Protein AF-A0A4Y7KSF0-F1 (afdb_monomer)

Nearest PDB structures (foldseek):
  4un0-assembly1_C  TM=9.086E-01  e=1.161E-07  Homo sapiens
  7nj0-assembly1_B  TM=9.010E-01  e=3.053E-07  Homo sapiens
  1v0o-assembly1_A  TM=9.509E-01  e=2.111E-06  Plasmodium falciparum
  2euf-assembly1_B  TM=8.423E-01  e=3.423E-06  Homo sapiens
  5uhn-assembly1_A  TM=7.907E-01  e=2.653E-04  Homo sapiens

Organism: Papaver somniferum (NCBI:txid3469)

Mean predicted aligned error: 16.15 Å

Foldseek 3Di:
DDPPPDPPPPDDDDDDDDDDDDPDDDDDADPVRDDDPDPDPDDDDDDDDDFDDFQVRQVPDPPDDDDPVLVVLLVVLVVVQCVVCVVVQKDQVDPDRRQWGHHPVSHTDGHDSVVMDRDDPPPPDDPDPDDDDD

Structure (mmCIF, N/CA/C/O backbone):
data_AF-A0A4Y7KSF0-F1
#
_entry.id   AF-A0A4Y7KSF0-F1
#
loop_
_atom_site.group_PDB
_atom_site.id
_atom_site.type_symbol
_atom_site.label_atom_id
_atom_site.label_alt_id
_atom_site.label_comp_id
_atom_site.label_asym_id
_atom_site.label_entity_id
_atom_site.label_seq_id
_atom_site.pdbx_PDB_ins_code
_atom_site.Cartn_x
_atom_site.Cartn_y
_atom_site.Cartn_z
_atom_site.occupancy
_atom_site.B_iso_or_equiv
_atom_site.auth_seq_id
_atom_site.auth_comp_id
_atom_site.auth_asym_id
_atom_site.auth_atom_id
_atom_site.pdbx_PDB_model_num
ATOM 1 N N . MET A 1 1 ? 14.745 -16.230 -0.255 1.00 37.03 1 MET A N 1
ATOM 2 C CA . MET A 1 1 ? 13.307 -16.435 -0.508 1.00 37.03 1 MET A CA 1
ATOM 3 C C . MET A 1 1 ? 12.950 -15.620 -1.736 1.00 37.03 1 MET A C 1
ATOM 5 O O . MET A 1 1 ? 12.994 -14.409 -1.638 1.00 37.03 1 MET A O 1
ATOM 9 N N . GLU A 1 2 ? 12.686 -16.116 -2.932 1.00 28.05 2 GLU A N 1
ATOM 10 C CA . GLU A 1 2 ? 12.790 -17.424 -3.578 1.00 28.05 2 GLU A CA 1
ATOM 11 C C . GLU A 1 2 ? 12.653 -17.082 -5.075 1.00 28.05 2 GLU A C 1
ATOM 13 O O . GLU A 1 2 ? 11.553 -16.959 -5.596 1.00 28.05 2 GLU A O 1
ATOM 18 N N . ILE A 1 3 ? 13.771 -16.779 -5.746 1.00 35.34 3 ILE A N 1
ATOM 19 C CA . ILE A 1 3 ? 13.811 -16.466 -7.190 1.00 35.34 3 ILE A CA 1
ATOM 20 C C . ILE A 1 3 ? 14.437 -17.662 -7.920 1.00 35.34 3 ILE A C 1
ATOM 22 O O . ILE A 1 3 ? 15.459 -17.541 -8.584 1.00 35.34 3 ILE A O 1
ATOM 26 N N . GLN A 1 4 ? 13.869 -18.857 -7.735 1.00 36.34 4 GLN A N 1
ATOM 27 C CA . GLN A 1 4 ? 14.333 -20.065 -8.435 1.00 36.34 4 GLN A CA 1
ATOM 28 C C . GLN A 1 4 ? 13.220 -20.927 -9.048 1.00 36.34 4 GLN A C 1
ATOM 30 O O . GLN A 1 4 ? 13.512 -22.004 -9.551 1.00 36.34 4 GLN A O 1
ATOM 35 N N . SER A 1 5 ? 11.964 -20.467 -9.097 1.00 34.16 5 SER A N 1
ATOM 36 C CA . SER A 1 5 ? 10.848 -21.339 -9.515 1.00 34.16 5 SER A CA 1
ATOM 37 C C . SER A 1 5 ? 10.274 -21.086 -10.921 1.00 34.16 5 SER A C 1
ATOM 39 O O . SER A 1 5 ? 9.298 -21.721 -11.301 1.00 34.16 5 SER A O 1
ATOM 41 N N . ILE A 1 6 ? 10.843 -20.180 -11.729 1.00 37.47 6 ILE A N 1
ATOM 42 C CA . ILE A 1 6 ? 10.193 -19.780 -13.000 1.00 37.47 6 ILE A CA 1
ATOM 43 C C . ILE A 1 6 ? 10.695 -20.561 -14.236 1.00 37.47 6 ILE A C 1
ATOM 45 O O . ILE A 1 6 ? 9.988 -20.612 -15.237 1.00 37.47 6 ILE A O 1
ATOM 49 N N . GLU A 1 7 ? 11.828 -21.272 -14.183 1.00 38.56 7 GLU A N 1
ATOM 50 C CA . GLU A 1 7 ? 12.352 -21.985 -15.372 1.00 38.56 7 GLU A CA 1
ATOM 51 C C . GLU A 1 7 ? 12.020 -23.487 -15.471 1.00 38.56 7 GLU A C 1
ATOM 53 O O . GLU A 1 7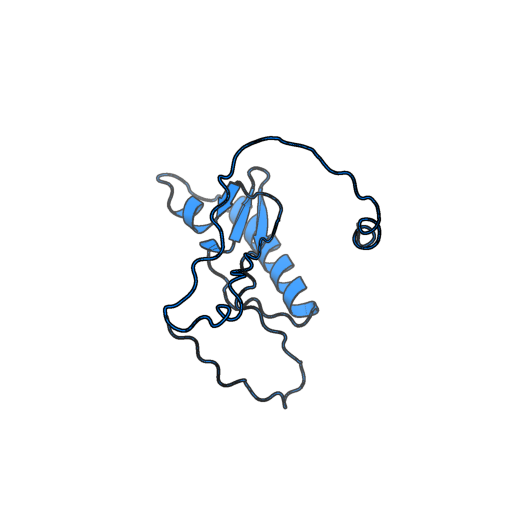 ? 12.314 -24.106 -16.490 1.00 38.56 7 GLU A O 1
ATOM 58 N N . SER A 1 8 ? 11.360 -24.104 -14.486 1.00 32.22 8 SER A N 1
ATOM 59 C CA . SER A 1 8 ? 11.185 -25.570 -14.456 1.00 32.22 8 SER A CA 1
ATOM 60 C C . SER A 1 8 ? 9.814 -26.105 -14.895 1.00 32.22 8 SER A C 1
ATOM 62 O O . SER A 1 8 ? 9.630 -27.318 -14.918 1.00 32.22 8 SER A O 1
ATOM 64 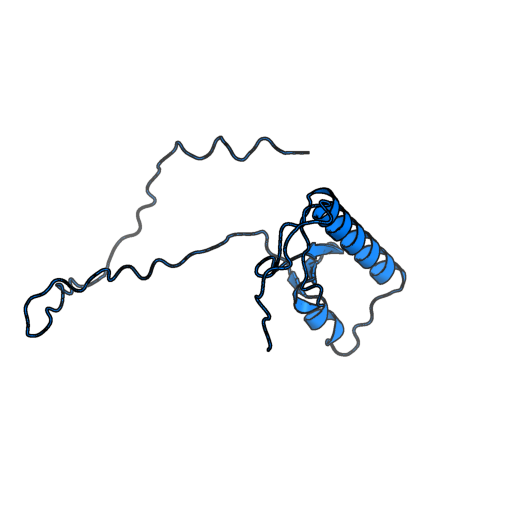N N . SER A 1 9 ? 8.853 -25.262 -15.291 1.00 32.66 9 SER A N 1
ATOM 65 C CA . SER A 1 9 ? 7.485 -25.728 -15.622 1.00 32.66 9 SER A CA 1
ATOM 66 C C . SER A 1 9 ? 7.146 -25.802 -17.119 1.00 32.66 9 SER A C 1
ATOM 68 O O . SER A 1 9 ? 5.983 -25.968 -17.476 1.00 32.66 9 SER A O 1
ATOM 70 N N . LEU A 1 10 ? 8.132 -25.727 -18.019 1.00 39.38 10 LEU A N 1
ATOM 71 C CA . LEU A 1 10 ? 7.888 -25.769 -19.471 1.00 39.38 10 LEU A CA 1
ATOM 72 C C . LEU A 1 10 ? 7.876 -27.175 -20.107 1.00 39.38 10 LEU A C 1
ATOM 74 O O . LEU A 1 10 ? 7.752 -27.270 -21.326 1.00 39.38 10 LEU A O 1
ATOM 78 N N . THR A 1 11 ? 7.968 -28.272 -19.346 1.00 37.28 11 THR A N 1
ATOM 79 C CA . THR A 1 11 ? 8.241 -29.597 -19.949 1.00 37.28 11 THR A CA 1
ATOM 80 C C . THR A 1 11 ? 7.342 -30.767 -19.560 1.00 37.28 11 THR A C 1
ATOM 82 O O . THR A 1 11 ? 7.667 -31.887 -19.944 1.00 37.28 11 THR A O 1
ATOM 85 N N . GLU A 1 12 ? 6.180 -30.584 -18.925 1.00 36.97 12 GLU A N 1
ATOM 86 C CA . GLU A 1 12 ? 5.270 -31.724 -18.709 1.00 36.97 12 GLU A CA 1
ATOM 87 C C . GLU A 1 12 ? 3.837 -31.458 -19.163 1.00 36.97 12 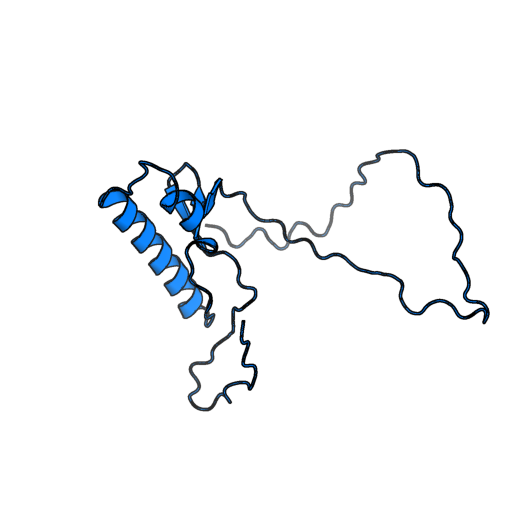GLU A C 1
ATOM 89 O O . GLU A 1 12 ? 2.964 -30.985 -18.438 1.00 36.97 12 GLU A O 1
ATOM 94 N N . GLY A 1 13 ? 3.590 -31.840 -20.417 1.00 49.47 13 GLY A N 1
ATOM 95 C CA . GLY A 1 13 ? 2.254 -32.039 -20.943 1.00 49.47 13 GLY A CA 1
ATOM 96 C C . GLY A 1 13 ? 1.550 -33.189 -20.226 1.00 49.47 13 GLY A C 1
ATOM 97 O O . GLY A 1 13 ? 1.906 -34.354 -20.390 1.00 49.47 13 GLY A O 1
ATOM 98 N N . LYS A 1 14 ? 0.471 -32.870 -19.512 1.00 36.91 14 LYS A N 1
ATOM 99 C CA . LYS A 1 14 ? -0.600 -33.821 -19.206 1.00 36.91 14 LYS A CA 1
ATOM 100 C C . LYS A 1 14 ? -1.950 -33.190 -19.523 1.00 36.91 14 LYS A C 1
ATOM 102 O O . LYS A 1 14 ? -2.426 -32.290 -18.843 1.00 36.91 14 LYS A O 1
ATOM 107 N N . ARG A 1 15 ? -2.549 -33.702 -20.603 1.00 36.56 15 ARG A N 1
ATOM 108 C CA . ARG A 1 15 ? -3.953 -33.514 -20.982 1.00 36.56 15 ARG A CA 1
ATOM 109 C C . ARG A 1 15 ? -4.852 -33.920 -19.813 1.00 36.56 15 ARG A C 1
ATOM 111 O O . ARG A 1 15 ? -4.872 -35.094 -19.451 1.00 36.56 15 ARG A O 1
ATOM 118 N N . PHE A 1 16 ? -5.644 -32.982 -19.306 1.00 37.69 16 PHE A N 1
ATOM 119 C CA . PHE A 1 16 ? -6.883 -33.306 -18.609 1.00 37.69 16 PHE A CA 1
ATOM 120 C C . PHE A 1 16 ? -8.024 -33.317 -19.625 1.00 37.69 16 PHE A C 1
ATOM 122 O O . PHE A 1 16 ? -8.346 -32.312 -20.254 1.00 37.69 16 PHE A O 1
ATOM 129 N N . SER A 1 17 ? -8.582 -34.504 -19.821 1.00 37.31 17 SER A N 1
ATOM 130 C CA . SER A 1 17 ? -9.743 -34.775 -20.659 1.00 37.31 17 SER A CA 1
ATOM 131 C C . SER A 1 17 ? -11.014 -34.319 -19.938 1.00 37.31 17 SER A C 1
ATOM 133 O O . SER A 1 17 ? -11.318 -34.834 -18.865 1.00 37.31 17 SER A O 1
ATOM 135 N N . GLN A 1 18 ? -11.795 -33.428 -20.548 1.00 38.59 18 GLN A N 1
ATOM 136 C CA . GLN A 1 18 ? -13.232 -33.301 -20.279 1.00 38.59 18 GLN A CA 1
ATOM 137 C C . GLN A 1 18 ? -14.001 -33.395 -21.607 1.00 38.59 18 GLN A C 1
ATOM 139 O O . GLN A 1 18 ? -13.541 -32.818 -22.596 1.00 38.59 18 GLN A O 1
ATOM 144 N N . PRO A 1 19 ? -15.117 -34.149 -21.680 1.00 39.03 19 PRO A N 1
ATOM 145 C CA . PRO A 1 19 ? -15.788 -34.423 -22.944 1.00 39.03 19 PRO A CA 1
ATOM 146 C C . PRO A 1 19 ? -17.074 -33.593 -23.166 1.00 39.03 19 PRO A C 1
ATOM 148 O O . PRO A 1 19 ? -17.798 -33.291 -22.224 1.00 39.03 19 PRO A O 1
ATOM 151 N N . LEU A 1 20 ? -17.366 -33.377 -24.460 1.00 38.34 20 LEU A N 1
ATOM 152 C CA . LEU A 1 20 ? -18.674 -33.163 -25.118 1.00 38.34 20 LEU A CA 1
ATOM 153 C C . LEU A 1 20 ? -19.409 -31.817 -24.949 1.00 38.34 20 LEU A C 1
ATOM 155 O O . LEU A 1 20 ? -20.137 -31.612 -23.990 1.00 38.34 20 LEU A O 1
ATOM 159 N N . LEU A 1 21 ? -19.318 -30.969 -25.986 1.00 40.53 21 LEU A N 1
ATOM 160 C CA . LEU A 1 21 ? -20.373 -30.658 -26.982 1.00 40.53 21 LEU A CA 1
ATOM 161 C C . LEU A 1 21 ? -20.149 -29.243 -27.541 1.00 40.53 21 LEU A C 1
ATOM 163 O O . LEU A 1 21 ? -20.507 -28.251 -26.916 1.00 40.53 21 LEU A O 1
ATOM 167 N N . THR A 1 22 ? -19.596 -29.143 -28.749 1.00 39.31 22 THR A N 1
ATOM 168 C CA . THR A 1 22 ? -19.845 -27.977 -29.604 1.00 39.31 22 THR A CA 1
ATOM 169 C C . THR A 1 22 ? -20.210 -28.514 -30.976 1.00 39.31 22 THR A C 1
ATOM 171 O O . THR A 1 22 ? -19.452 -29.268 -31.594 1.00 39.31 22 THR A O 1
ATOM 174 N N . ASP A 1 23 ? -21.419 -28.179 -31.412 1.00 37.28 23 ASP A N 1
ATOM 175 C CA . ASP A 1 23 ? -21.875 -28.430 -32.765 1.00 37.28 23 ASP A CA 1
ATOM 176 C C . ASP A 1 23 ? -20.897 -27.805 -33.759 1.00 37.28 23 ASP A C 1
ATOM 178 O O . ASP A 1 23 ? -20.363 -26.709 -33.561 1.00 37.28 23 ASP A O 1
ATOM 182 N N . ARG A 1 24 ? -20.627 -28.551 -34.829 1.00 46.00 24 ARG A N 1
ATOM 183 C CA . ARG A 1 24 ? -19.765 -28.120 -35.924 1.00 46.00 24 ARG A CA 1
ATOM 184 C C . ARG A 1 24 ? -20.465 -27.009 -36.703 1.00 46.00 24 ARG A C 1
ATOM 186 O O . ARG A 1 24 ? -21.194 -27.290 -37.649 1.00 46.00 24 ARG A O 1
ATOM 193 N N . ILE A 1 25 ? -20.198 -25.758 -36.351 1.00 43.62 25 ILE A N 1
ATOM 194 C CA . ILE A 1 25 ? -20.456 -24.625 -37.241 1.00 43.62 25 ILE A CA 1
ATOM 195 C C . ILE A 1 25 ? -19.247 -24.524 -38.176 1.00 43.62 25 ILE A C 1
ATOM 197 O O . ILE A 1 25 ? -18.137 -24.196 -37.756 1.00 43.62 25 ILE A O 1
ATOM 201 N N . GLY A 1 26 ? -19.441 -24.911 -39.440 1.00 51.44 26 GLY A N 1
ATOM 202 C CA . GLY A 1 26 ? -18.458 -24.680 -40.498 1.00 51.44 26 GLY A CA 1
ATOM 203 C C . GLY A 1 26 ? -18.218 -23.177 -40.697 1.00 51.44 26 GLY A C 1
ATOM 204 O O . GLY A 1 26 ? -19.068 -22.375 -40.319 1.00 51.44 26 GLY A O 1
ATOM 205 N N . PRO A 1 27 ? -17.073 -22.769 -41.269 1.00 54.19 27 PRO A N 1
ATOM 206 C CA . PRO A 1 27 ? -16.758 -21.355 -41.424 1.00 54.19 27 PRO A CA 1
ATOM 207 C C . PRO A 1 27 ? -17.801 -20.683 -42.326 1.00 54.19 27 PRO A C 1
ATOM 209 O O . PRO A 1 27 ? -17.919 -21.039 -43.501 1.00 54.19 27 PRO A O 1
ATOM 212 N N . GLU A 1 28 ? -18.551 -19.723 -41.777 1.00 58.38 28 GLU A N 1
ATOM 213 C CA . GLU A 1 28 ? -19.381 -18.823 -42.577 1.00 58.38 28 GLU A CA 1
ATOM 214 C C . GLU A 1 28 ? -18.476 -18.044 -43.533 1.00 58.38 28 GLU A C 1
ATOM 216 O O . GLU A 1 28 ? -17.470 -17.460 -43.122 1.00 58.38 28 GLU A O 1
ATOM 221 N N . ARG A 1 29 ? -18.804 -18.122 -44.824 1.00 51.97 29 ARG A N 1
ATOM 222 C CA . ARG A 1 29 ? -18.100 -17.441 -45.910 1.00 51.97 29 ARG A CA 1
ATOM 223 C C . ARG A 1 29 ? -18.805 -16.114 -46.158 1.00 51.97 29 ARG A C 1
ATOM 225 O O . ARG A 1 29 ? -20.032 -16.096 -46.230 1.00 51.97 29 ARG A O 1
ATOM 232 N N . ASP A 1 30 ? -18.041 -15.038 -46.317 1.00 55.44 30 ASP A N 1
ATOM 233 C CA . ASP A 1 30 ? -18.570 -13.800 -46.885 1.00 55.44 30 ASP A CA 1
ATOM 234 C C . ASP A 1 30 ? -19.092 -14.063 -48.315 1.00 55.44 30 ASP A C 1
ATOM 236 O O . ASP A 1 30 ? -18.698 -15.030 -48.979 1.00 55.44 30 ASP A O 1
ATOM 240 N N . GLU A 1 31 ? -19.978 -13.204 -48.826 1.00 58.56 31 GLU A N 1
ATOM 241 C CA . GLU A 1 31 ? -20.535 -13.325 -50.187 1.00 58.56 31 GLU A CA 1
ATOM 242 C C . GLU A 1 31 ? -19.464 -13.212 -51.303 1.00 58.56 31 GLU A C 1
ATOM 244 O O . GLU A 1 31 ? -19.779 -13.312 -52.489 1.00 58.56 31 GLU A O 1
ATOM 249 N N . GLN A 1 32 ? -18.185 -13.027 -50.948 1.00 60.97 32 GLN A N 1
ATOM 250 C CA . GLN A 1 32 ? -17.043 -12.948 -51.862 1.00 60.97 32 GLN A CA 1
ATOM 251 C C . GLN A 1 32 ? -15.993 -14.063 -51.673 1.00 60.97 32 GLN A C 1
ATOM 253 O O . GLN A 1 32 ? -14.960 -14.039 -52.345 1.00 60.97 32 GLN A O 1
ATOM 258 N N . GLY A 1 33 ? -16.251 -15.076 -50.839 1.00 55.94 33 GLY A N 1
ATOM 259 C CA . GLY A 1 33 ? -15.410 -16.271 -50.720 1.00 55.94 33 GLY A CA 1
ATOM 260 C C . GLY A 1 33 ? -13.984 -16.018 -50.217 1.00 55.94 33 GLY A C 1
ATOM 261 O O . GLY A 1 33 ? -13.098 -16.839 -50.474 1.00 55.94 33 GLY A O 1
ATOM 262 N N . ARG A 1 34 ? -13.735 -14.906 -49.517 1.00 61.03 34 ARG A N 1
ATOM 263 C CA . ARG A 1 34 ? -12.424 -14.604 -48.936 1.00 61.03 34 ARG A CA 1
ATOM 264 C C . ARG A 1 34 ? -12.368 -15.164 -47.512 1.00 61.03 34 ARG A C 1
ATOM 266 O O . ARG A 1 34 ? -13.313 -14.988 -46.750 1.00 61.03 34 ARG A O 1
ATOM 273 N N . PRO A 1 35 ? -11.287 -15.863 -47.121 1.00 55.22 35 PRO A N 1
ATOM 274 C CA . PRO A 1 35 ? -11.135 -16.284 -45.737 1.00 55.22 35 PRO A CA 1
ATOM 275 C C . PRO A 1 35 ? -11.023 -15.030 -44.868 1.00 55.22 35 PRO A C 1
ATOM 277 O O . PRO A 1 35 ? -10.082 -14.254 -45.040 1.00 55.22 35 PRO A O 1
ATOM 280 N N . ASP A 1 36 ? -11.992 -14.831 -43.969 1.00 60.56 36 ASP A N 1
ATOM 281 C CA . ASP A 1 36 ? -11.983 -13.753 -42.980 1.00 60.56 36 ASP A CA 1
ATOM 282 C C . ASP A 1 36 ? -10.610 -13.701 -42.302 1.00 60.56 36 ASP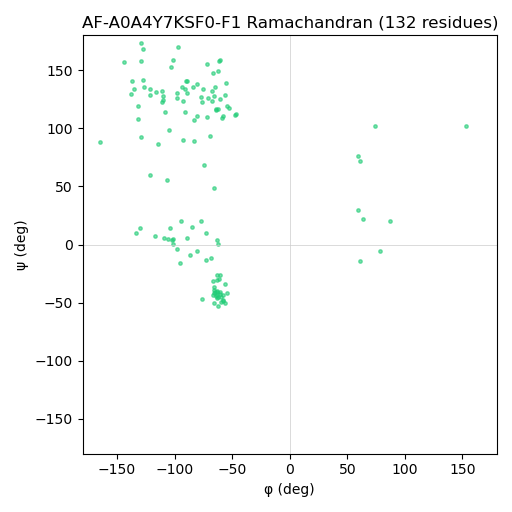 A C 1
ATOM 284 O O . ASP A 1 36 ? -10.202 -14.621 -41.584 1.00 60.56 36 ASP A O 1
ATOM 288 N N . GLY A 1 37 ? -9.872 -12.629 -42.587 1.00 61.25 37 GLY A N 1
ATOM 289 C CA . GLY A 1 37 ? -8.542 -12.395 -42.057 1.00 61.25 37 GLY A CA 1
ATOM 290 C C . GLY A 1 37 ? -8.585 -12.363 -40.535 1.00 61.25 37 GLY A C 1
ATOM 291 O O . GLY A 1 37 ? -9.068 -11.410 -39.939 1.00 61.25 37 GLY A O 1
ATOM 292 N N . ASN A 1 38 ? -8.035 -13.412 -39.926 1.00 62.22 38 ASN A N 1
ATOM 293 C CA . ASN A 1 38 ? -7.690 -13.503 -38.512 1.00 62.22 38 ASN A CA 1
ATOM 294 C C . ASN A 1 38 ? -8.867 -13.364 -37.516 1.00 62.22 38 ASN A C 1
ATOM 296 O O . ASN A 1 38 ? -8.952 -12.407 -36.752 1.00 62.22 38 ASN A O 1
ATOM 300 N N . LYS A 1 39 ? -9.727 -14.391 -37.447 1.00 60.53 39 LYS A N 1
ATOM 301 C CA . LYS A 1 39 ? -10.793 -14.559 -36.431 1.00 60.53 39 LYS A CA 1
ATOM 302 C C . LYS A 1 39 ? -10.310 -15.048 -35.049 1.00 60.53 39 LYS A C 1
ATOM 304 O O . LYS A 1 39 ? -11.105 -15.565 -34.271 1.00 60.53 39 LYS A O 1
ATOM 309 N N . TYR A 1 40 ? -9.030 -14.907 -34.710 1.00 59.69 40 TYR A N 1
ATOM 310 C CA . TYR A 1 40 ? -8.545 -15.271 -33.374 1.00 59.69 40 TYR A CA 1
ATOM 311 C C . TYR A 1 40 ? -8.578 -14.044 -32.459 1.00 59.69 40 TYR A C 1
ATOM 313 O O . TYR A 1 40 ? -7.601 -13.301 -32.368 1.00 59.69 40 TYR A O 1
ATOM 321 N N . ASN A 1 41 ? -9.697 -13.830 -31.761 1.00 68.75 41 ASN A N 1
ATOM 322 C CA . ASN A 1 41 ? -9.758 -12.898 -30.632 1.00 68.75 41 ASN A CA 1
ATOM 323 C C . ASN A 1 41 ? -9.054 -13.515 -29.406 1.00 68.75 41 ASN A C 1
ATOM 325 O O . ASN A 1 41 ? -9.674 -13.895 -28.415 1.00 68.75 41 ASN A O 1
ATOM 329 N N . GLY A 1 42 ? -7.731 -13.662 -29.483 1.00 78.00 42 GLY A N 1
ATOM 330 C CA . GLY A 1 42 ? -6.944 -14.197 -28.374 1.00 78.00 42 GLY A CA 1
ATOM 331 C C . GLY A 1 42 ? -7.240 -13.428 -27.085 1.00 78.00 42 GLY A C 1
ATOM 332 O O . GLY A 1 42 ? -7.016 -12.222 -27.014 1.00 78.00 42 GLY A O 1
ATOM 333 N N . SER A 1 43 ? -7.774 -14.120 -26.080 1.00 87.56 43 SER A N 1
ATOM 334 C CA . SER A 1 43 ? -7.988 -13.554 -24.749 1.00 87.56 43 SER A CA 1
ATOM 335 C C . SER A 1 43 ? -6.736 -13.786 -23.908 1.00 87.56 43 SER A C 1
ATOM 337 O O . SER A 1 43 ? -6.216 -14.901 -23.862 1.00 87.56 43 SER A O 1
ATOM 339 N N . ILE A 1 44 ? -6.233 -12.730 -23.267 1.00 86.75 44 ILE A N 1
ATOM 340 C CA . ILE A 1 44 ? -5.082 -12.802 -22.362 1.00 86.75 44 ILE A CA 1
ATOM 341 C C . ILE A 1 44 ? -5.610 -12.878 -20.933 1.00 86.75 44 ILE A C 1
ATOM 343 O O . ILE A 1 44 ? -6.381 -12.020 -20.508 1.00 86.75 44 ILE A O 1
ATOM 347 N N . TYR A 1 45 ? -5.163 -13.890 -20.194 1.00 88.75 45 TYR A N 1
ATOM 348 C CA . TYR A 1 45 ? -5.490 -14.080 -18.785 1.00 88.75 45 TYR A CA 1
ATOM 349 C C . TYR A 1 45 ? -4.215 -13.972 -17.953 1.00 88.75 45 TYR A C 1
ATOM 351 O O . TYR A 1 45 ? -3.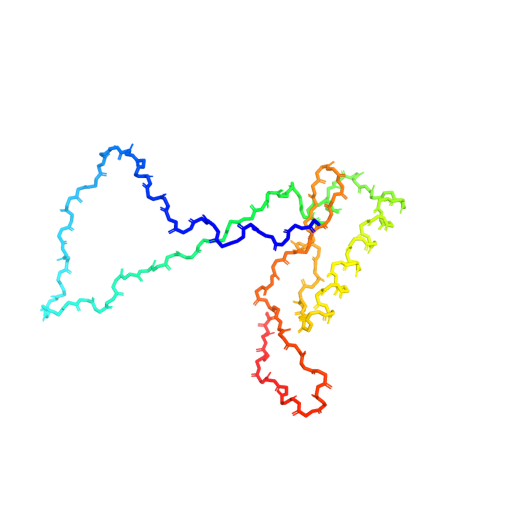207 -14.602 -18.272 1.00 88.75 45 TYR A O 1
ATOM 359 N N . MET A 1 46 ? -4.268 -13.182 -16.883 1.00 88.62 46 MET A N 1
ATOM 360 C CA . MET A 1 46 ? -3.209 -13.097 -15.879 1.00 88.62 46 MET A CA 1
ATOM 361 C C . MET A 1 46 ? -3.721 -13.730 -14.588 1.00 88.62 46 MET A C 1
ATOM 363 O O . MET A 1 46 ? -4.808 -13.387 -14.126 1.00 88.62 46 MET A O 1
ATOM 367 N N . VAL A 1 47 ? -2.956 -14.667 -14.031 1.00 91.88 47 VAL A N 1
ATOM 368 C CA . VAL A 1 47 ? -3.309 -15.382 -12.800 1.00 91.88 47 VAL A CA 1
ATOM 369 C C . VAL A 1 47 ? -2.377 -14.917 -11.692 1.00 91.88 47 VAL A C 1
ATOM 371 O O . VAL A 1 47 ? -1.158 -15.004 -11.826 1.00 91.88 47 VAL A O 1
ATOM 374 N N . PHE A 1 48 ? -2.968 -14.431 -10.607 1.00 92.88 48 PHE A N 1
ATOM 375 C CA . PHE A 1 48 ? -2.273 -13.965 -9.413 1.00 92.88 48 PHE A CA 1
ATOM 376 C C . PHE A 1 48 ? -2.878 -14.622 -8.175 1.00 92.88 48 PHE A C 1
ATOM 378 O O . PHE A 1 48 ? -3.900 -15.309 -8.253 1.00 92.88 48 PHE A O 1
ATOM 385 N N . GLU A 1 49 ? -2.247 -14.397 -7.029 1.00 93.44 49 GLU A N 1
ATOM 386 C CA . GLU A 1 49 ? -2.857 -14.721 -5.746 1.00 93.44 49 GLU A CA 1
ATOM 387 C C . GLU A 1 49 ? -4.143 -13.916 -5.518 1.00 93.44 49 GLU A C 1
ATOM 389 O O . GLU A 1 49 ? -4.300 -12.792 -6.005 1.00 93.44 49 GLU A O 1
ATOM 394 N N . TYR A 1 50 ? -5.070 -14.517 -4.777 1.00 94.50 50 TYR A N 1
ATOM 395 C CA . TYR A 1 50 ? -6.318 -13.872 -4.405 1.00 94.50 50 TYR A CA 1
ATOM 396 C C . TYR A 1 50 ? -6.099 -12.939 -3.215 1.00 94.50 50 TYR A C 1
ATOM 398 O O . TYR A 1 50 ? -5.437 -13.310 -2.250 1.00 94.50 50 TYR A O 1
ATOM 406 N N . MET A 1 51 ? -6.709 -11.759 -3.276 1.00 95.94 51 MET A N 1
ATOM 407 C CA . MET A 1 51 ? -6.749 -10.795 -2.183 1.00 95.94 51 MET A CA 1
ATOM 408 C C . MET A 1 51 ? -8.214 -10.531 -1.844 1.00 95.94 51 MET A C 1
ATOM 410 O O . MET A 1 51 ? -9.025 -10.323 -2.749 1.00 95.94 51 MET A O 1
ATOM 414 N N . ASP A 1 52 ? -8.557 -10.546 -0.557 1.00 95.88 52 ASP A N 1
ATOM 415 C CA . ASP A 1 52 ? -9.948 -10.452 -0.107 1.00 95.88 52 ASP A CA 1
ATOM 416 C C . ASP A 1 52 ? -10.598 -9.124 -0.499 1.00 95.88 52 ASP A C 1
ATOM 418 O O . ASP A 1 52 ? -11.780 -9.075 -0.863 1.00 95.88 52 ASP A O 1
ATOM 422 N N . HIS A 1 53 ? -9.848 -8.030 -0.372 1.00 95.00 53 HIS A N 1
ATOM 423 C CA . HIS A 1 53 ? -10.387 -6.679 -0.416 1.00 95.00 53 HIS A CA 1
ATOM 424 C C . HIS A 1 53 ? -9.441 -5.694 -1.105 1.00 95.00 53 HIS A C 1
ATOM 426 O O . HIS A 1 53 ? -8.229 -5.877 -1.107 1.00 95.00 53 HIS A O 1
ATOM 432 N N . ASP A 1 54 ? -9.987 -4.594 -1.615 1.00 95.38 54 ASP A N 1
ATOM 433 C CA . ASP A 1 54 ? -9.226 -3.377 -1.889 1.00 95.38 54 ASP A CA 1
ATOM 434 C C . ASP A 1 54 ? -9.452 -2.332 -0.780 1.00 95.38 54 ASP A C 1
ATOM 436 O O . ASP A 1 54 ? -10.433 -2.382 -0.025 1.00 95.38 54 ASP A O 1
ATOM 440 N N . LEU A 1 55 ? -8.527 -1.380 -0.647 1.00 92.81 55 LEU A N 1
ATOM 441 C CA . LEU A 1 55 ? -8.569 -0.398 0.434 1.00 92.81 55 LEU A CA 1
ATOM 442 C C . LEU A 1 55 ? -9.767 0.559 0.314 1.00 92.81 55 LEU A C 1
ATOM 444 O O . LEU A 1 55 ? -10.290 0.982 1.346 1.00 92.81 55 LEU A O 1
ATOM 448 N N . THR A 1 56 ? -10.222 0.882 -0.902 1.00 93.31 56 THR A N 1
ATOM 449 C CA . THR A 1 56 ? -11.422 1.712 -1.110 1.00 93.31 56 THR A CA 1
ATOM 450 C C . THR A 1 56 ? -12.665 0.970 -0.619 1.00 93.31 56 THR A C 1
ATOM 452 O O . THR A 1 56 ? -13.395 1.484 0.226 1.00 93.31 56 THR A O 1
ATOM 455 N N . GLY A 1 57 ? -12.842 -0.281 -1.043 1.00 92.50 57 GLY A N 1
ATOM 456 C CA . GLY A 1 57 ? -13.953 -1.132 -0.632 1.00 92.50 57 GLY A CA 1
ATOM 457 C C . GLY A 1 57 ? -13.975 -1.447 0.866 1.00 92.50 57 GLY A C 1
ATOM 458 O O . GLY A 1 57 ? -15.047 -1.702 1.413 1.00 92.50 57 GLY A O 1
ATOM 459 N N . LEU A 1 58 ? -12.828 -1.424 1.554 1.00 91.50 58 LEU A N 1
ATOM 460 C CA . LEU A 1 58 ? -12.776 -1.480 3.020 1.00 91.50 58 LEU A CA 1
ATOM 461 C C . LEU A 1 58 ? -13.153 -0.140 3.661 1.00 91.50 58 LEU A C 1
ATOM 463 O O . LEU A 1 58 ? -13.955 -0.115 4.593 1.00 91.50 58 LEU A O 1
ATOM 467 N N . ALA A 1 59 ? -12.602 0.970 3.169 1.00 88.75 59 ALA A N 1
ATOM 468 C CA . ALA A 1 59 ? -12.837 2.297 3.736 1.00 88.75 59 ALA A CA 1
ATOM 469 C C . ALA A 1 59 ? -14.309 2.740 3.654 1.00 88.75 59 ALA A C 1
ATOM 471 O O . ALA A 1 59 ? -14.781 3.439 4.551 1.00 88.75 59 ALA A O 1
ATOM 472 N N . ASP A 1 60 ? -15.036 2.294 2.631 1.00 91.81 60 ASP A N 1
ATOM 473 C CA . ASP A 1 60 ? -16.442 2.649 2.416 1.00 91.81 60 ASP A CA 1
ATOM 474 C C . ASP A 1 60 ? -17.425 1.830 3.278 1.00 91.81 60 ASP A C 1
ATOM 476 O O . ASP A 1 60 ? -18.629 2.106 3.291 1.00 91.81 60 ASP A O 1
ATOM 480 N N . ARG A 1 61 ? -16.953 0.826 4.037 1.00 91.94 61 ARG A N 1
ATOM 481 C CA . ARG A 1 61 ? -17.836 -0.004 4.874 1.00 91.94 61 ARG A CA 1
ATOM 482 C C . ARG A 1 61 ? -18.367 0.787 6.077 1.00 91.94 61 ARG A C 1
ATOM 484 O O . ARG A 1 61 ? -17.576 1.288 6.882 1.00 91.94 61 ARG A O 1
ATOM 491 N N . PRO A 1 62 ? -19.697 0.838 6.290 1.00 91.62 62 PRO A N 1
ATOM 492 C CA . PRO A 1 62 ? -20.278 1.527 7.438 1.00 91.62 62 PRO A CA 1
ATOM 493 C C . PRO A 1 62 ? -19.725 0.998 8.765 1.00 91.62 62 PRO A C 1
ATOM 495 O O . PRO A 1 62 ? -19.728 -0.203 9.021 1.00 91.62 62 PRO A O 1
ATOM 498 N N . GLY A 1 63 ? -19.250 1.904 9.622 1.00 86.88 63 GLY A N 1
ATOM 499 C CA . GLY A 1 63 ? -18.701 1.558 10.938 1.00 86.88 63 GLY A CA 1
ATOM 500 C C . GLY A 1 63 ? -17.272 1.004 10.919 1.00 86.88 63 GLY A C 1
ATOM 501 O O . GLY A 1 63 ? -16.678 0.852 11.986 1.00 86.88 63 GLY A O 1
ATOM 502 N N . MET A 1 64 ? -16.682 0.764 9.745 1.00 87.69 64 MET A N 1
ATOM 503 C CA . MET A 1 64 ? -15.283 0.372 9.645 1.00 87.69 64 MET A CA 1
ATOM 504 C C . MET A 1 64 ? -14.380 1.587 9.846 1.00 87.69 64 MET A C 1
ATOM 506 O O . MET A 1 64 ? -14.517 2.612 9.182 1.00 87.69 64 MET A O 1
ATOM 510 N N . ARG A 1 65 ? -13.428 1.472 10.774 1.00 90.00 65 ARG A N 1
ATOM 511 C CA . ARG A 1 65 ? -12.336 2.432 10.924 1.00 90.00 65 ARG A CA 1
ATOM 512 C C . ARG A 1 65 ? -11.040 1.692 11.165 1.00 90.00 65 ARG A C 1
ATOM 514 O O . ARG A 1 65 ? -10.954 0.864 12.067 1.00 90.00 65 ARG A O 1
ATOM 521 N N . PHE A 1 66 ? -10.025 2.035 10.386 1.00 91.44 66 PHE A N 1
ATOM 522 C CA . PHE A 1 66 ? -8.689 1.526 10.628 1.00 91.44 66 PHE A CA 1
ATOM 523 C C . PHE A 1 66 ? -8.140 2.103 11.929 1.00 91.44 66 PHE A C 1
ATOM 525 O O . PHE A 1 66 ? -8.181 3.311 12.177 1.00 91.44 66 PHE A O 1
ATOM 532 N N . THR A 1 67 ? -7.597 1.225 12.759 1.00 95.31 67 THR A N 1
ATOM 533 C CA . THR A 1 67 ? -6.848 1.627 13.945 1.00 95.31 67 THR A CA 1
ATOM 534 C C . THR A 1 67 ? -5.501 2.229 13.535 1.00 95.31 67 THR A C 1
ATOM 536 O O . THR A 1 67 ? -4.944 1.905 12.485 1.00 95.31 67 THR A O 1
ATOM 539 N N . ILE A 1 68 ? -4.923 3.084 14.384 1.00 96.75 68 ILE A N 1
ATOM 540 C CA . ILE A 1 68 ? -3.600 3.674 14.123 1.00 96.75 68 ILE A CA 1
ATOM 541 C C . ILE A 1 68 ? -2.518 2.607 13.846 1.00 96.75 68 ILE A C 1
ATOM 543 O O . ILE A 1 68 ? -1.732 2.808 12.917 1.00 96.75 68 ILE A O 1
ATOM 547 N N . PRO A 1 69 ? -2.452 1.469 14.571 1.00 96.75 69 PRO A N 1
ATOM 548 C CA . PRO A 1 69 ? -1.519 0.392 14.240 1.00 96.75 69 PRO A CA 1
ATOM 549 C C . PRO A 1 69 ? -1.734 -0.204 12.844 1.00 96.75 69 PRO A C 1
ATOM 551 O O . PRO A 1 69 ? -0.754 -0.402 12.129 1.00 96.75 69 PRO A O 1
ATOM 554 N N . GLN A 1 70 ? -2.984 -0.431 12.425 1.00 94.62 70 GLN A N 1
ATOM 555 C CA . GLN A 1 70 ? -3.292 -0.942 11.082 1.00 94.62 70 GLN A CA 1
ATOM 556 C C . GLN A 1 70 ? -2.844 0.039 9.999 1.00 94.62 70 GLN A C 1
ATOM 558 O O . GLN A 1 70 ? -2.145 -0.355 9.071 1.00 94.62 70 GLN A O 1
ATOM 563 N N . ILE A 1 71 ? -3.149 1.331 10.165 1.00 95.19 71 ILE A N 1
ATOM 564 C CA . ILE A 1 71 ? -2.711 2.378 9.231 1.00 95.19 71 ILE A CA 1
ATOM 565 C C . ILE A 1 71 ? -1.184 2.380 9.115 1.00 95.19 71 ILE A C 1
ATOM 567 O O . ILE A 1 71 ? -0.646 2.373 8.010 1.00 95.19 71 ILE A O 1
ATOM 571 N N . LYS A 1 72 ? -0.467 2.343 10.246 1.00 97.25 72 LYS A N 1
ATOM 572 C CA . LYS A 1 72 ? 1.004 2.286 10.254 1.00 97.25 72 LYS A CA 1
ATOM 573 C C . LYS A 1 72 ? 1.533 1.035 9.551 1.00 97.25 72 LYS A C 1
ATOM 575 O O . LYS A 1 72 ? 2.513 1.131 8.815 1.00 97.25 72 LYS A O 1
ATOM 580 N N . CYS A 1 73 ? 0.895 -0.114 9.766 1.00 96.81 73 CYS A N 1
ATOM 581 C CA . CYS A 1 73 ? 1.262 -1.370 9.121 1.00 96.81 73 CYS A CA 1
ATOM 582 C C . CYS A 1 73 ? 1.109 -1.281 7.596 1.00 96.81 73 CYS A C 1
ATOM 584 O O . CYS A 1 73 ? 2.075 -1.510 6.868 1.00 96.81 73 CYS A O 1
ATOM 586 N N . TYR A 1 74 ? -0.064 -0.869 7.111 1.00 96.19 74 TYR A N 1
ATOM 587 C CA . TYR A 1 74 ? -0.344 -0.764 5.679 1.00 96.19 74 TYR A CA 1
ATOM 588 C C . TYR A 1 74 ? 0.522 0.286 4.989 1.00 96.19 74 TYR A C 1
ATOM 590 O O . TYR A 1 74 ? 1.067 0.021 3.922 1.00 96.19 74 TYR A O 1
ATOM 598 N N . MET A 1 75 ? 0.740 1.442 5.621 1.00 96.69 75 MET A N 1
ATOM 599 C CA . MET A 1 75 ? 1.626 2.472 5.073 1.00 96.69 75 MET A CA 1
ATOM 600 C C . MET A 1 75 ? 3.066 1.980 4.956 1.00 96.69 75 MET A C 1
ATOM 602 O O . MET A 1 75 ? 3.722 2.243 3.951 1.00 96.69 75 MET A O 1
ATOM 606 N N . LYS A 1 76 ? 3.559 1.220 5.942 1.00 97.69 76 LYS A N 1
ATOM 607 C CA . LYS A 1 76 ? 4.888 0.607 5.859 1.00 97.69 76 LYS A CA 1
ATOM 608 C C . LYS A 1 76 ? 4.978 -0.335 4.656 1.00 97.69 76 LYS A C 1
ATOM 610 O O . LYS A 1 76 ? 5.913 -0.207 3.874 1.00 97.69 76 LYS A O 1
ATOM 615 N N . GLN A 1 77 ? 4.009 -1.235 4.491 1.00 97.62 77 GLN A N 1
ATOM 616 C CA . GLN A 1 77 ? 3.985 -2.197 3.383 1.00 97.62 77 GLN A CA 1
ATOM 617 C C . GLN A 1 77 ? 3.887 -1.504 2.017 1.00 97.62 77 GLN A C 1
ATOM 619 O O . GLN A 1 77 ? 4.671 -1.808 1.120 1.00 97.62 77 GLN A O 1
ATOM 624 N N . LEU A 1 78 ? 3.003 -0.510 1.888 1.00 95.94 78 LEU A N 1
ATOM 625 C CA . LEU A 1 78 ? 2.855 0.309 0.685 1.00 95.94 78 LEU A CA 1
ATOM 626 C C . LEU A 1 78 ? 4.175 0.985 0.299 1.00 95.94 78 LEU A C 1
ATOM 628 O O . LEU A 1 78 ? 4.623 0.879 -0.841 1.00 95.94 78 LEU A O 1
ATOM 632 N N . LEU A 1 79 ? 4.821 1.658 1.254 1.00 95.88 79 LEU A N 1
ATOM 633 C CA . LEU A 1 79 ? 6.083 2.350 1.005 1.00 95.88 79 LEU A CA 1
ATOM 634 C C . LEU A 1 79 ? 7.214 1.372 0.672 1.00 95.88 79 LEU A C 1
ATOM 636 O O . LEU A 1 79 ? 8.034 1.675 -0.190 1.00 95.88 79 LEU A O 1
ATOM 640 N N . THR A 1 80 ? 7.247 0.192 1.296 1.00 96.75 80 THR A N 1
ATOM 641 C CA . THR A 1 80 ? 8.197 -0.870 0.939 1.00 96.75 80 THR A CA 1
ATOM 642 C C . THR A 1 80 ? 7.965 -1.379 -0.488 1.00 96.75 80 THR A C 1
ATOM 644 O O . THR A 1 80 ? 8.926 -1.490 -1.249 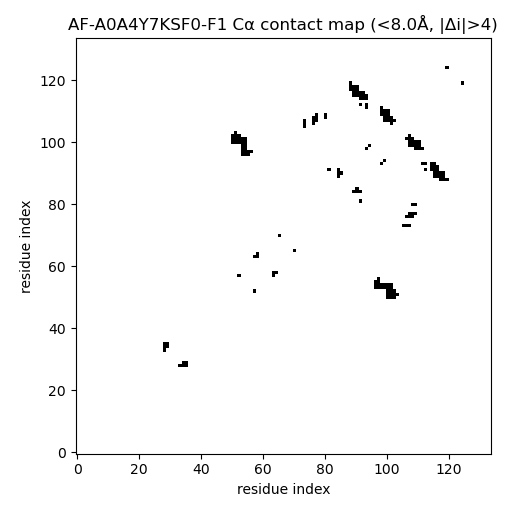1.00 96.75 80 THR A O 1
ATOM 647 N N . GLY A 1 81 ? 6.713 -1.619 -0.889 1.00 93.38 81 GLY A N 1
ATOM 648 C CA . GLY A 1 81 ? 6.369 -2.038 -2.251 1.00 93.38 81 GLY A CA 1
ATOM 649 C C . GLY A 1 81 ? 6.720 -0.983 -3.305 1.00 93.38 81 GLY A C 1
ATOM 650 O O . GLY A 1 81 ? 7.325 -1.300 -4.329 1.00 93.38 81 GLY A O 1
ATOM 651 N N . LEU A 1 82 ? 6.423 0.291 -3.033 1.00 92.94 82 LEU A N 1
ATOM 652 C CA . LEU A 1 82 ? 6.790 1.402 -3.919 1.00 92.94 82 LEU A CA 1
ATOM 653 C C . LEU A 1 82 ? 8.305 1.588 -4.006 1.00 92.94 82 LEU A C 1
ATOM 655 O O . LEU A 1 82 ? 8.835 1.784 -5.097 1.00 92.94 82 LEU A O 1
ATOM 659 N N . HIS A 1 83 ? 9.013 1.487 -2.879 1.00 92.81 83 HIS A N 1
ATOM 660 C CA . HIS A 1 83 ? 10.471 1.535 -2.868 1.00 92.81 83 HIS A CA 1
ATOM 661 C C . HIS A 1 83 ? 11.068 0.433 -3.748 1.00 92.81 83 HIS A C 1
ATOM 663 O O . HIS A 1 83 ? 11.957 0.719 -4.547 1.00 92.81 83 HIS A O 1
ATOM 669 N N . TYR A 1 84 ? 10.541 -0.792 -3.664 1.00 93.25 84 TYR A N 1
ATOM 670 C CA . TYR A 1 84 ? 10.956 -1.889 -4.534 1.00 93.25 84 TYR A CA 1
ATOM 671 C C . TYR A 1 84 ? 10.715 -1.572 -6.016 1.00 93.25 84 TYR A C 1
ATOM 673 O O . TYR A 1 84 ? 11.614 -1.764 -6.833 1.00 93.25 84 TYR A O 1
ATOM 681 N N . CYS A 1 85 ? 9.547 -1.031 -6.372 1.00 90.00 85 CYS A N 1
ATOM 682 C CA . CYS A 1 85 ? 9.270 -0.613 -7.749 1.00 90.00 85 CYS A CA 1
ATOM 683 C C . CYS A 1 85 ? 10.297 0.423 -8.231 1.00 90.00 85 CYS A C 1
ATOM 685 O O . CYS A 1 85 ? 10.911 0.253 -9.283 1.00 90.00 85 CYS A O 1
ATOM 687 N N . HIS A 1 86 ? 10.546 1.459 -7.429 1.00 90.06 86 HIS A N 1
ATOM 688 C CA . HIS A 1 86 ? 11.470 2.536 -7.780 1.00 90.06 86 HIS A CA 1
ATOM 689 C C . HIS A 1 86 ? 12.925 2.063 -7.881 1.00 90.06 86 HIS A C 1
ATOM 691 O O . HIS A 1 86 ? 13.636 2.484 -8.790 1.00 90.06 86 HIS A O 1
ATOM 697 N N . ALA A 1 87 ? 13.362 1.164 -6.995 1.00 90.31 8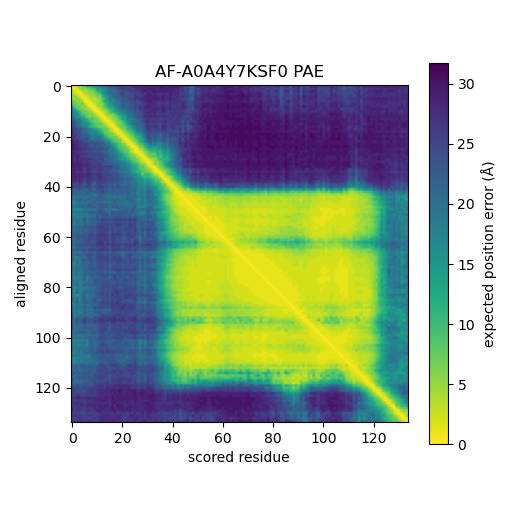7 ALA A N 1
ATOM 698 C CA . ALA A 1 87 ? 14.692 0.559 -7.056 1.00 90.31 87 ALA A CA 1
ATOM 699 C C . ALA A 1 87 ? 14.906 -0.239 -8.353 1.00 90.31 87 ALA A C 1
ATOM 701 O O . ALA A 1 87 ? 16.017 -0.288 -8.871 1.00 90.31 87 ALA A O 1
ATOM 702 N N . ASN A 1 88 ? 13.830 -0.802 -8.909 1.00 89.25 88 ASN A N 1
ATOM 703 C CA . ASN A 1 88 ? 13.825 -1.511 -10.188 1.00 89.25 88 ASN A CA 1
ATOM 704 C C . ASN A 1 88 ? 13.426 -0.613 -11.370 1.00 89.25 88 ASN A C 1
ATOM 706 O O . ASN A 1 88 ? 13.018 -1.115 -12.414 1.00 89.25 88 ASN A O 1
ATOM 710 N N . GLN A 1 89 ? 13.532 0.712 -11.219 1.00 88.56 89 GLN A N 1
ATOM 711 C CA . GLN A 1 89 ? 13.238 1.677 -12.278 1.00 88.56 89 GLN A CA 1
ATOM 712 C C . GLN A 1 89 ? 11.800 1.601 -12.813 1.00 88.56 89 GLN A C 1
ATOM 714 O O . GLN A 1 89 ? 11.550 1.952 -13.960 1.00 88.56 89 GLN A O 1
ATOM 719 N N . VAL A 1 90 ? 10.830 1.190 -11.992 1.00 86.12 90 VAL A N 1
ATOM 720 C CA . VAL A 1 90 ? 9.404 1.139 -12.347 1.00 86.12 90 VAL A CA 1
ATOM 721 C C . VAL A 1 90 ? 8.626 2.194 -11.567 1.00 86.12 90 VAL A C 1
ATOM 723 O O . VAL A 1 90 ? 8.601 2.180 -10.339 1.00 86.12 90 VAL A O 1
ATOM 726 N N . LEU A 1 91 ? 7.931 3.086 -12.275 1.00 85.00 91 LEU A N 1
ATOM 727 C CA . LEU A 1 91 ? 6.914 3.963 -11.692 1.00 85.00 91 LEU A CA 1
ATOM 728 C C . LEU A 1 91 ? 5.544 3.299 -11.813 1.00 85.00 91 LEU A C 1
ATOM 730 O O . LEU A 1 91 ? 5.109 3.024 -12.929 1.00 85.00 91 LEU A O 1
ATOM 734 N N . HIS A 1 92 ? 4.838 3.117 -10.694 1.00 86.31 92 HIS A N 1
ATOM 735 C CA . HIS A 1 92 ? 3.472 2.572 -10.680 1.00 86.31 92 HIS A CA 1
ATOM 736 C C . HIS A 1 92 ? 2.458 3.524 -11.336 1.00 86.31 92 HIS A C 1
ATOM 738 O O . HIS A 1 92 ? 1.618 3.112 -12.128 1.00 86.31 92 HIS A O 1
ATOM 744 N N . ARG A 1 93 ? 2.564 4.826 -11.028 1.00 85.62 93 ARG A N 1
ATOM 745 C CA . ARG A 1 93 ? 1.738 5.948 -11.532 1.00 85.62 93 ARG A CA 1
ATOM 746 C C . ARG A 1 93 ? 0.235 5.910 -11.225 1.00 85.62 93 ARG A C 1
ATOM 748 O O . ARG A 1 93 ? -0.392 6.954 -11.333 1.00 85.62 93 ARG A O 1
ATOM 755 N N . ASP A 1 94 ? -0.312 4.777 -10.795 1.00 82.06 94 ASP A N 1
ATOM 756 C CA . ASP A 1 94 ? -1.723 4.652 -10.397 1.00 82.06 94 ASP A CA 1
ATOM 75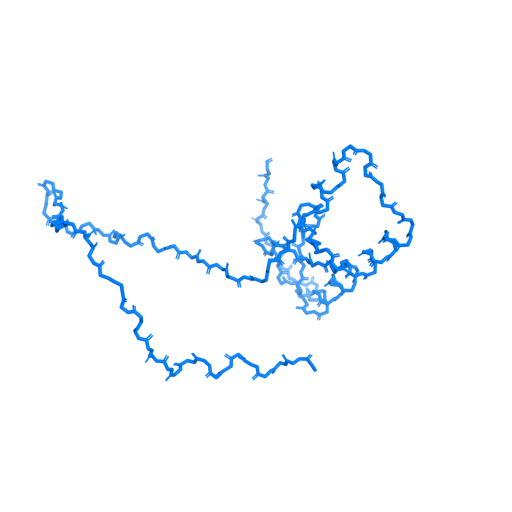7 C C . ASP A 1 94 ? -1.896 4.181 -8.943 1.00 82.06 94 ASP A C 1
ATOM 759 O O . ASP A 1 94 ? -2.423 3.106 -8.660 1.00 82.06 94 ASP A O 1
ATOM 763 N N . SER A 1 95 ? -1.370 4.959 -7.994 1.00 79.44 95 SER A N 1
ATOM 764 C CA . SER A 1 95 ? -1.524 4.679 -6.563 1.00 79.44 95 SER A CA 1
ATOM 765 C C . SER A 1 95 ? -2.864 5.224 -6.057 1.00 79.44 95 SER A C 1
ATOM 767 O O . SER A 1 95 ? -2.948 6.370 -5.608 1.00 79.44 95 SER A O 1
ATOM 769 N N . LYS A 1 96 ? -3.909 4.398 -6.136 1.00 88.88 96 LYS A N 1
ATOM 770 C CA . LYS A 1 96 ? -5.263 4.678 -5.631 1.00 88.88 96 LYS A CA 1
ATOM 771 C C . LYS A 1 96 ? -5.759 3.531 -4.751 1.00 88.88 96 LYS A C 1
ATOM 773 O O . LYS A 1 96 ? -5.272 2.413 -4.881 1.00 88.88 96 LYS A O 1
ATOM 778 N N . GLY A 1 97 ? -6.728 3.798 -3.872 1.00 85.56 97 GLY A N 1
ATOM 779 C CA . GLY A 1 97 ? -7.216 2.816 -2.891 1.00 85.56 97 GLY A CA 1
ATOM 780 C C . GLY A 1 97 ? -7.710 1.501 -3.507 1.00 85.56 97 GLY A C 1
ATOM 781 O O . GLY A 1 97 ? -7.449 0.445 -2.943 1.00 85.56 97 GLY A O 1
ATOM 782 N N . SER A 1 98 ? -8.300 1.545 -4.703 1.00 92.06 98 SER A N 1
ATOM 783 C CA . SER A 1 98 ? -8.747 0.348 -5.428 1.00 92.06 98 SER A CA 1
ATOM 784 C C . SER A 1 98 ? -7.617 -0.507 -6.020 1.00 92.06 98 SER A C 1
ATOM 786 O O . SER A 1 98 ? -7.852 -1.655 -6.378 1.00 92.06 98 SER A O 1
ATOM 788 N N . ASN A 1 99 ? -6.388 0.017 -6.075 1.00 93.19 99 ASN A N 1
ATOM 789 C CA . ASN A 1 99 ? -5.185 -0.707 -6.503 1.00 93.19 99 ASN A CA 1
ATOM 790 C C . ASN A 1 99 ? -4.324 -1.170 -5.312 1.00 93.19 99 ASN A C 1
ATOM 792 O O . ASN A 1 99 ? -3.223 -1.691 -5.498 1.00 93.19 99 ASN A O 1
ATOM 796 N N . LEU A 1 100 ? -4.795 -0.952 -4.081 1.00 94.88 100 LEU A N 1
ATOM 797 C CA . LEU A 1 100 ? -4.158 -1.433 -2.859 1.00 94.88 100 LEU A CA 1
ATOM 798 C C . LEU A 1 100 ? -4.969 -2.611 -2.338 1.00 94.88 100 LEU A C 1
ATOM 800 O O . LEU A 1 100 ? -6.005 -2.421 -1.704 1.00 94.88 100 LEU A O 1
ATOM 804 N N . LEU A 1 101 ? -4.501 -3.817 -2.635 1.00 96.62 101 LEU A N 1
ATOM 805 C CA . LEU A 1 101 ? -5.190 -5.047 -2.272 1.00 96.62 101 LEU A CA 1
ATOM 806 C C . LEU A 1 101 ? -4.734 -5.532 -0.899 1.00 96.62 101 LEU A C 1
ATOM 808 O O . LEU A 1 101 ? -3.553 -5.429 -0.569 1.00 96.62 101 LEU A O 1
ATOM 812 N N . ILE A 1 102 ? -5.667 -6.044 -0.102 1.00 96.06 102 ILE A N 1
ATOM 813 C CA . ILE A 1 102 ? -5.472 -6.450 1.289 1.00 96.06 102 ILE A CA 1
ATOM 814 C C . ILE A 1 102 ? -6.141 -7.806 1.519 1.00 96.06 102 ILE A C 1
ATOM 816 O O . ILE A 1 102 ? -7.284 -8.009 1.110 1.00 96.06 102 ILE A O 1
ATOM 820 N N . ASP A 1 103 ? -5.432 -8.717 2.182 1.00 95.75 103 ASP A N 1
ATOM 821 C CA . ASP A 1 103 ? -5.980 -9.995 2.639 1.00 95.75 103 ASP A CA 1
ATOM 822 C C . ASP A 1 103 ? -6.414 -9.944 4.116 1.00 95.75 103 ASP A C 1
ATOM 824 O O . ASP A 1 103 ? -6.125 -8.995 4.858 1.00 95.75 103 ASP A O 1
ATOM 828 N N . ASN A 1 104 ? -7.113 -10.985 4.566 1.00 93.31 104 ASN A N 1
ATOM 829 C CA . ASN A 1 104 ? -7.563 -11.100 5.957 1.00 93.31 104 ASN A CA 1
ATOM 830 C C . ASN A 1 104 ? -6.420 -11.301 6.972 1.00 93.31 104 ASN A C 1
ATOM 832 O O . ASN A 1 104 ? -6.648 -11.170 8.177 1.00 93.31 104 ASN A O 1
ATOM 836 N N . GLU A 1 105 ? -5.200 -11.589 6.514 1.00 94.56 105 GLU A N 1
ATOM 837 C CA . GLU A 1 105 ? -4.000 -11.689 7.352 1.00 94.56 105 GLU A CA 1
ATOM 838 C C . GLU A 1 105 ? -3.321 -10.320 7.558 1.00 94.56 105 GLU A C 1
ATOM 840 O O . GLU A 1 105 ? -2.442 -10.171 8.410 1.00 94.56 105 GLU A O 1
ATOM 845 N N . GLY A 1 106 ? -3.770 -9.286 6.839 1.00 92.88 106 GLY A N 1
ATOM 846 C CA . GLY A 1 106 ? -3.257 -7.924 6.939 1.00 92.88 106 GLY A CA 1
ATOM 847 C C . GLY A 1 106 ? -2.053 -7.646 6.038 1.00 92.88 106 GLY A C 1
ATOM 848 O O . GLY A 1 106 ? -1.331 -6.668 6.278 1.00 92.88 106 GLY A O 1
ATOM 849 N N . ASN A 1 107 ? -1.837 -8.454 5.001 1.00 95.94 107 ASN A N 1
ATOM 850 C CA . ASN A 1 107 ? -0.842 -8.188 3.972 1.00 95.94 107 ASN A CA 1
ATOM 851 C C . ASN A 1 107 ? -1.421 -7.245 2.914 1.00 95.94 107 ASN A C 1
ATOM 853 O O . ASN A 1 107 ? -2.546 -7.426 2.455 1.00 95.94 107 ASN A O 1
ATOM 857 N N . LEU A 1 108 ? -0.639 -6.242 2.513 1.00 96.44 108 LEU A N 1
ATOM 858 C CA . LEU A 1 108 ? -0.986 -5.277 1.474 1.00 96.44 108 LEU A CA 1
ATOM 859 C C . LEU A 1 108 ? -0.116 -5.497 0.237 1.00 96.44 108 LEU A C 1
ATOM 861 O O . LEU A 1 108 ? 1.112 -5.553 0.339 1.00 96.44 108 LEU A O 1
ATOM 865 N N . LYS A 1 109 ? -0.744 -5.539 -0.942 1.00 95.25 109 LYS A N 1
ATOM 866 C CA . LYS A 1 109 ? -0.067 -5.668 -2.239 1.00 95.25 109 LYS A CA 1
ATOM 867 C C . LYS A 1 109 ? -0.510 -4.579 -3.213 1.00 95.25 109 LYS A C 1
ATOM 869 O O . LYS A 1 109 ? -1.673 -4.182 -3.247 1.00 95.25 109 LYS A O 1
ATOM 874 N N . LEU A 1 110 ? 0.451 -4.091 -3.994 1.00 93.88 110 LEU A N 1
ATOM 875 C CA . LEU A 1 110 ? 0.199 -3.189 -5.117 1.00 93.88 110 LEU A CA 1
ATOM 876 C C . LEU A 1 110 ? -0.370 -3.993 -6.286 1.00 93.88 110 LEU A C 1
ATOM 878 O O . LEU A 1 110 ? 0.172 -5.045 -6.627 1.00 93.88 110 LEU A O 1
ATOM 882 N N . ALA A 1 111 ? -1.424 -3.481 -6.908 1.00 92.19 111 ALA A N 1
ATOM 883 C CA . ALA A 1 111 ? -2.044 -4.063 -8.087 1.00 92.19 111 ALA A CA 1
ATOM 884 C C . ALA A 1 111 ? -2.175 -3.037 -9.216 1.00 92.19 111 ALA A C 1
ATOM 886 O O . ALA A 1 111 ? -2.019 -1.840 -9.009 1.00 92.19 111 ALA A O 1
ATOM 887 N N . ASP A 1 112 ? -2.501 -3.535 -10.407 1.00 87.31 112 ASP A N 1
ATOM 888 C CA . ASP A 1 112 ? -2.685 -2.743 -11.626 1.00 87.31 112 ASP A CA 1
ATOM 889 C C . ASP A 1 112 ? -1.444 -1.935 -12.050 1.00 87.31 112 ASP A C 1
ATOM 891 O O . ASP A 1 112 ? -1.349 -0.710 -11.952 1.00 87.31 112 ASP A O 1
ATOM 895 N N . PHE A 1 113 ? -0.488 -2.662 -12.627 1.00 84.38 113 PHE A N 1
ATOM 896 C CA . PHE A 1 113 ? 0.666 -2.086 -13.315 1.00 84.38 113 PHE A CA 1
ATOM 897 C C . PHE A 1 113 ? 0.355 -1.725 -14.779 1.00 84.38 113 PHE A C 1
ATOM 899 O O . PHE A 1 113 ? 1.281 -1.479 -15.554 1.00 84.38 113 PHE A O 1
ATOM 906 N N . GLY A 1 114 ? -0.919 -1.666 -15.193 1.00 79.00 114 GLY A N 1
ATOM 907 C CA . GLY A 1 114 ? -1.305 -1.361 -16.577 1.00 79.00 114 GLY A CA 1
ATOM 908 C C . GLY A 1 114 ? -0.827 0.017 -17.050 1.00 79.00 114 GLY A C 1
ATOM 909 O O . GLY A 1 114 ? -0.568 0.232 -18.237 1.00 79.00 114 GLY A O 1
ATOM 910 N N . LEU A 1 115 ? -0.634 0.943 -16.106 1.00 77.44 115 LEU A N 1
ATOM 911 C CA . LEU A 1 115 ? -0.067 2.270 -16.343 1.00 77.44 115 LEU A CA 1
ATOM 912 C C . LEU A 1 115 ? 1.403 2.392 -15.931 1.00 77.44 115 LEU A C 1
ATOM 914 O O . LEU A 1 115 ? 1.968 3.486 -16.050 1.00 77.44 115 LEU A O 1
ATOM 918 N N . ALA A 1 116 ? 2.047 1.316 -15.486 1.00 80.56 116 ALA A N 1
ATOM 919 C CA . ALA A 1 116 ? 3.420 1.383 -15.025 1.00 80.56 116 ALA A CA 1
ATOM 920 C C . ALA A 1 116 ? 4.389 1.705 -16.175 1.00 80.56 116 ALA A C 1
ATOM 922 O O . ALA A 1 116 ? 4.164 1.357 -17.340 1.00 80.56 116 ALA A O 1
ATOM 923 N N . ARG A 1 117 ? 5.473 2.420 -15.865 1.00 77.81 117 ARG A N 1
ATOM 924 C CA . ARG A 1 117 ? 6.511 2.772 -16.845 1.00 77.81 117 ARG A CA 1
ATOM 925 C C . ARG A 1 117 ? 7.893 2.587 -16.263 1.00 77.81 117 ARG A C 1
ATOM 927 O O . ARG A 1 117 ? 8.137 2.968 -15.120 1.00 77.81 117 ARG A O 1
ATOM 934 N N . SER A 1 118 ? 8.793 2.078 -17.095 1.00 80.25 118 SER A N 1
ATOM 935 C CA . SER A 1 118 ? 10.216 2.171 -16.818 1.00 80.25 118 SER A CA 1
ATOM 936 C C . SER A 1 118 ? 10.643 3.637 -16.851 1.00 80.25 118 SER A C 1
ATOM 938 O O . SER A 1 118 ? 10.241 4.373 -17.754 1.00 80.25 118 SER A O 1
ATOM 940 N N . PHE A 1 119 ? 11.446 4.064 -15.883 1.00 74.38 119 PHE A N 1
ATOM 941 C CA . PHE A 1 119 ? 12.079 5.377 -15.883 1.00 74.38 119 PHE A CA 1
ATOM 942 C C . PHE A 1 119 ? 13.594 5.203 -15.817 1.00 74.38 119 PHE A C 1
ATOM 944 O O . PHE A 1 119 ? 14.115 4.485 -14.970 1.00 74.38 119 PHE A O 1
ATOM 951 N N . SER A 1 120 ? 14.320 5.852 -16.720 1.00 64.69 120 SER A N 1
ATOM 952 C CA . SER A 1 120 ? 15.774 5.937 -16.633 1.00 64.69 120 SER A CA 1
ATOM 953 C C . SER A 1 120 ? 16.151 7.159 -15.809 1.00 64.69 120 SER A C 1
ATOM 955 O O . SER A 1 120 ? 15.586 8.233 -16.002 1.00 64.69 120 SER A O 1
ATOM 957 N N . ASN A 1 121 ? 17.172 7.038 -14.962 1.00 59.38 121 ASN A N 1
ATOM 958 C CA . ASN A 1 121 ? 17.769 8.184 -14.265 1.00 59.38 121 ASN A CA 1
ATOM 959 C C . ASN A 1 121 ? 18.618 9.077 -15.199 1.00 59.38 121 ASN A C 1
ATOM 961 O O . ASN A 1 121 ? 19.362 9.939 -14.738 1.00 59.38 121 ASN A O 1
ATOM 965 N N . ASP A 1 122 ? 18.535 8.830 -16.507 1.00 55.47 122 ASP A N 1
ATOM 966 C CA . ASP A 1 122 ? 19.179 9.617 -17.542 1.00 55.47 122 ASP A CA 1
ATOM 967 C C . ASP A 1 122 ? 18.331 10.870 -17.801 1.00 55.47 122 ASP A C 1
ATOM 969 O O . ASP A 1 122 ? 17.211 10.792 -18.313 1.00 55.47 122 ASP A O 1
ATOM 973 N N . HIS A 1 123 ? 18.852 12.036 -17.415 1.00 53.66 123 HIS A N 1
ATOM 974 C CA . HIS A 1 123 ? 18.182 13.341 -17.506 1.00 53.66 123 HIS A CA 1
ATOM 975 C C . HIS A 1 123 ? 17.863 13.791 -18.951 1.00 53.66 123 HIS A C 1
ATOM 977 O O . HIS A 1 123 ? 17.352 14.890 -19.148 1.00 53.66 123 HIS A O 1
ATOM 983 N N . ASN A 1 124 ? 18.143 12.949 -19.952 1.00 52.72 124 ASN A N 1
ATOM 984 C CA . ASN A 1 124 ? 17.895 13.175 -21.376 1.00 52.72 124 ASN A CA 1
ATOM 985 C C . ASN A 1 124 ? 16.762 12.316 -21.969 1.00 52.72 124 ASN A C 1
ATOM 987 O O . ASN A 1 124 ? 16.538 12.333 -23.181 1.00 52.72 124 ASN A O 1
ATOM 991 N N . ALA A 1 125 ? 16.038 11.543 -21.155 1.00 50.94 125 ALA A N 1
ATOM 992 C CA . ALA A 1 125 ? 14.946 10.722 -21.661 1.00 50.94 125 ALA A CA 1
ATOM 993 C C . ALA A 1 125 ? 13.744 11.592 -22.067 1.00 50.94 125 ALA A C 1
ATOM 995 O O . ALA A 1 125 ? 13.042 12.152 -21.224 1.00 50.94 125 ALA A O 1
ATOM 996 N N . ASN A 1 126 ? 13.504 11.684 -23.379 1.00 51.53 126 ASN A N 1
ATOM 997 C CA . ASN A 1 126 ? 12.314 12.292 -23.969 1.00 51.53 126 ASN A CA 1
ATOM 998 C C . ASN A 1 126 ? 11.047 11.793 -23.258 1.00 51.53 126 ASN A C 1
ATOM 1000 O O . ASN A 1 126 ? 10.676 10.621 -23.366 1.00 51.53 126 ASN A O 1
ATOM 1004 N N . LEU A 1 127 ? 10.373 12.698 -22.547 1.00 56.50 127 LEU A N 1
ATOM 1005 C CA . LEU A 1 127 ? 9.069 12.457 -21.940 1.00 56.50 127 LEU A CA 1
ATOM 1006 C C . LEU A 1 127 ? 8.098 12.048 -23.058 1.00 56.50 127 LEU A C 1
ATOM 1008 O O . LEU A 1 127 ? 7.777 12.841 -23.941 1.00 56.50 127 LEU A O 1
ATOM 1012 N N . THR A 1 128 ? 7.667 10.786 -23.082 1.00 57.56 128 THR A N 1
ATOM 1013 C CA . THR A 1 128 ? 6.804 10.291 -24.160 1.00 57.56 128 THR A CA 1
ATOM 1014 C C . THR A 1 128 ? 5.441 10.986 -24.130 1.00 57.56 128 THR A C 1
ATOM 1016 O O . THR A 1 128 ? 4.751 10.942 -23.110 1.00 57.56 128 THR A O 1
ATOM 1019 N N . ASN A 1 129 ? 5.035 11.540 -25.277 1.00 52.22 129 ASN A N 1
ATOM 1020 C CA . ASN A 1 129 ? 3.766 12.227 -25.564 1.00 52.22 129 ASN A CA 1
ATOM 1021 C C . ASN A 1 129 ? 2.513 11.320 -25.507 1.00 52.22 129 ASN A C 1
ATOM 1023 O O . ASN A 1 129 ? 1.684 11.330 -26.415 1.00 52.22 129 ASN A O 1
ATOM 1027 N N . ARG A 1 130 ? 2.330 10.517 -24.456 1.00 50.81 130 ARG A N 1
ATOM 1028 C CA . ARG A 1 130 ? 1.028 9.889 -24.185 1.00 50.81 130 ARG A CA 1
ATOM 1029 C C . ARG A 1 130 ? 0.447 10.426 -22.895 1.00 50.81 130 ARG A C 1
ATOM 1031 O O . ARG A 1 130 ? 0.612 9.853 -21.821 1.00 5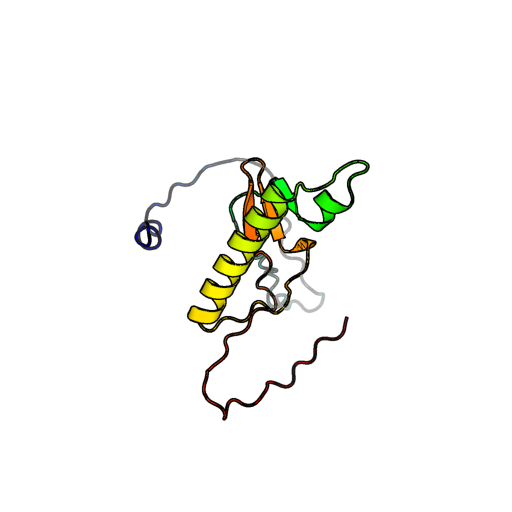0.81 130 ARG A O 1
ATOM 1038 N N . VAL A 1 131 ? -0.252 11.541 -23.069 1.00 52.50 131 VAL A N 1
ATOM 1039 C CA . VAL A 1 131 ? -1.293 11.998 -22.160 1.00 52.50 131 VAL A CA 1
ATOM 1040 C C . VAL A 1 131 ? -2.447 11.001 -22.265 1.00 52.50 131 VAL A C 1
ATOM 1042 O O . VAL A 1 131 ? -2.940 10.738 -23.360 1.00 52.50 131 VAL A O 1
ATOM 1045 N N . ILE A 1 132 ? -2.840 10.418 -21.138 1.00 53.66 132 ILE A N 1
ATOM 1046 C CA . ILE A 1 132 ? -4.117 9.718 -21.003 1.00 53.66 132 ILE A CA 1
ATOM 1047 C C . ILE A 1 132 ? -4.969 10.623 -20.122 1.00 53.66 132 ILE A C 1
ATOM 1049 O O . ILE A 1 132 ? -4.624 10.860 -18.966 1.00 53.66 132 ILE A O 1
ATOM 1053 N N . THR A 1 133 ? -6.032 11.171 -20.694 1.00 54.69 133 THR A N 1
ATOM 1054 C CA . THR A 1 133 ? -7.105 11.856 -19.969 1.00 54.69 133 THR A CA 1
ATOM 1055 C C . THR A 1 133 ? -8.251 10.869 -19.774 1.00 54.69 133 THR A C 1
ATOM 1057 O O . THR A 1 133 ? -8.637 10.206 -20.739 1.00 54.69 133 THR A O 1
ATOM 1060 N N . LEU A 1 134 ? -8.742 10.759 -18.535 1.00 42.94 134 LEU A N 1
ATOM 1061 C CA . LEU A 1 134 ? -10.030 10.137 -18.208 1.00 42.94 134 LEU A CA 1
ATOM 1062 C C . LEU A 1 134 ? -11.166 11.128 -18.473 1.00 42.94 134 LEU A C 1
ATOM 1064 O O . LEU A 1 134 ? -10.932 12.338 -18.242 1.00 42.94 134 LEU A O 1
#

Sequence (134 aa):
MEIQSIESSLTEGKRFSQPLLTDRIGPERDEQGRPDGNKYNGSIYMVFEYMDHDLTGLADRPGMRFTIPQIKCYMKQLLTGLHYCHANQVLHRDSKGSNLLIDNEGNLKLADFGLARSFSNDHNANLTNRVITL

Solvent-accessible surface area (backbone atoms only — not comparable to full-atom values): 9262 Å² total; per-residue (Å²): 141,80,95,78,76,83,84,77,80,88,79,77,92,73,89,81,87,80,85,90,90,78,83,87,76,71,86,84,67,54,103,78,73,55,80,76,83,77,86,74,82,79,79,87,84,87,88,75,85,89,57,80,38,30,46,42,72,49,63,71,36,86,91,56,74,82,49,72,68,54,52,53,50,48,51,50,42,50,51,52,54,52,48,53,34,50,76,70,32,33,44,52,88,54,92,46,45,75,28,34,30,31,36,94,88,71,53,60,44,86,44,71,63,89,66,42,41,80,55,72,94,54,93,79,67,76,80,74,92,72,84,81,83,134

pLDDT: mean 72.98, std 22.54, range [28.05, 97.69]

Radius of gyration: 22.93 Å; Cα contacts (8 Å, |Δi|>4): 91; chains: 1; bounding box: 41×48×66 Å

Secondary structure (DSSP, 8-state):
----SSSSSSS--------------PPPPPTT----TT---PPP-------SEEHHHHHTSTT----HHHHHHHHHHHHHHHHHHHHTTEE-----GGGEEE-TT--EEE--GGG-EE--S-TT----------

InterPro domains:
  IPR000719 Protein kinase domain [PF00069] (41-133)
  IPR000719 Protein kinase domain [PS50011] (1-134)
  IPR000719 Protein kinase domain [SM00220] (1-132)
  IPR011009 Protein kinase-like domain superfamily [SSF56112] (37-133)
  IPR050108 Cyclin-dependent kinase [PTHR24056] (43-134)